Protein AF-A0AAN9I7D6-F1 (afdb_monomer_lite)

Sequence (116 aa):
MLSGSSYLPHPDKEETGGEEAHFICTEEQAIGVADGVGGWADVGVNAGLFAQEPISNSVRAVQEEPKGSFNPARVLEKAHSSTKAKGSSTACIVAILDKQNSLAICKPNQREEEEP

Secondary structure (DSSP, 8-state):
----------GGGTTTT-SEEEEEETTTTEEEEEEE-GGGGGGT--HHHHHHHHHHHHHHHHHHSPTT---HHHHHHHHHHT--SSEEEEEEEEEEETTTTEEEEE--SS-EEE--

pLDDT: mean 89.28, std 8.31, range [56.12, 97.06]

InterPro domains:
  IPR036457 PPM-type phosphatase-like domain superfamily [SSF81606] (18-100)
  IPR039123 Protein phosphatase PTC7 homolog [PTHR12320] (1-105)

Structure (mmCIF, N/CA/C/O backbone):
data_AF-A0AAN9I7D6-F1
#
_entry.id   AF-A0AAN9I7D6-F1
#
loop_
_atom_site.group_PDB
_atom_site.id
_atom_site.type_symbol
_atom_site.label_atom_id
_atom_site.label_alt_id
_atom_site.label_comp_id
_atom_site.label_asym_id
_atom_site.label_entity_id
_atom_site.label_seq_id
_atom_site.pdbx_PDB_ins_code
_atom_site.Cartn_x
_atom_site.Cartn_y
_atom_site.Cartn_z
_atom_site.occupancy
_atom_site.B_iso_or_equiv
_atom_site.auth_seq_id
_atom_site.auth_comp_id
_atom_site.auth_asym_id
_atom_site.auth_atom_id
_atom_site.pdbx_PDB_model_num
ATOM 1 N N . MET A 1 1 ? -12.207 -10.168 13.270 1.00 73.50 1 MET A N 1
ATOM 2 C CA . MET A 1 1 ? -12.358 -10.316 11.805 1.00 73.50 1 MET A CA 1
ATOM 3 C C . MET A 1 1 ? -11.516 -11.502 11.350 1.00 73.50 1 MET A C 1
ATOM 5 O O . MET A 1 1 ? -10.372 -11.584 11.773 1.00 73.50 1 MET A O 1
ATOM 9 N N . LEU A 1 2 ? -12.070 -12.425 10.561 1.00 86.06 2 LEU A N 1
ATOM 10 C CA . LEU A 1 2 ? -11.294 -13.447 9.846 1.00 86.06 2 LEU A CA 1
ATOM 11 C C . LEU A 1 2 ? -11.131 -12.958 8.405 1.00 86.06 2 LEU A C 1
ATOM 13 O O . LEU A 1 2 ? -12.135 -12.652 7.764 1.00 86.06 2 LEU A O 1
ATOM 17 N N . SER A 1 3 ? -9.892 -12.860 7.929 1.00 89.81 3 SER A N 1
ATOM 18 C CA . SER A 1 3 ? -9.558 -12.273 6.626 1.00 89.81 3 SER A CA 1
ATOM 19 C C . SER A 1 3 ? -8.534 -13.139 5.899 1.00 89.81 3 SER A C 1
ATOM 21 O O . SER A 1 3 ? -7.730 -13.815 6.538 1.00 89.81 3 SER A O 1
ATOM 23 N N . GLY A 1 4 ? -8.550 -13.093 4.569 1.00 93.06 4 GLY A N 1
ATOM 24 C CA . GLY A 1 4 ? -7.572 -13.753 3.711 1.00 93.06 4 GLY A CA 1
ATOM 25 C C . GLY A 1 4 ? -7.341 -12.947 2.438 1.00 93.06 4 GLY A C 1
ATOM 26 O O . GLY A 1 4 ? -8.160 -12.099 2.080 1.00 93.06 4 GLY A O 1
ATOM 27 N N . SER A 1 5 ? -6.222 -13.206 1.774 1.00 93.69 5 SER A N 1
ATOM 28 C CA . SER A 1 5 ? -5.809 -12.543 0.538 1.00 93.69 5 SER A CA 1
ATOM 29 C C . SER A 1 5 ? -5.165 -13.548 -0.416 1.00 93.69 5 SER A C 1
ATOM 31 O O . SER A 1 5 ? -4.700 -14.613 -0.007 1.00 93.69 5 SER A O 1
ATOM 33 N N . SER A 1 6 ? -5.181 -13.226 -1.706 1.00 93.00 6 SER A N 1
ATOM 34 C CA . SER A 1 6 ? -4.555 -14.019 -2.761 1.00 93.00 6 SER A CA 1
ATOM 35 C C . SER A 1 6 ? -4.153 -13.097 -3.908 1.00 93.00 6 SER A C 1
ATOM 37 O O . SER A 1 6 ? -4.855 -12.124 -4.184 1.00 93.00 6 SER A O 1
ATOM 39 N N . TYR A 1 7 ? -3.038 -13.423 -4.559 1.00 88.81 7 TYR A N 1
ATOM 40 C CA . TYR A 1 7 ? -2.521 -12.733 -5.735 1.00 88.81 7 TYR A CA 1
ATOM 41 C C . TYR A 1 7 ? -2.336 -13.721 -6.871 1.00 88.81 7 TYR A C 1
ATOM 43 O O . TYR A 1 7 ? -1.783 -14.800 -6.668 1.00 88.81 7 TYR A O 1
ATOM 51 N N . LEU A 1 8 ? -2.779 -13.329 -8.061 1.00 89.62 8 LEU A N 1
ATOM 52 C CA . LEU A 1 8 ? -2.583 -14.068 -9.302 1.00 89.62 8 LEU A CA 1
ATOM 53 C C . LEU A 1 8 ? -2.031 -13.077 -10.334 1.00 89.62 8 LEU A C 1
ATOM 55 O O . LEU A 1 8 ? -2.814 -12.528 -11.112 1.00 89.62 8 LEU A O 1
ATOM 59 N N . PRO A 1 9 ? -0.720 -12.770 -10.281 1.00 87.69 9 PRO A N 1
ATOM 60 C CA . PRO A 1 9 ? -0.124 -11.774 -11.160 1.00 87.69 9 PRO A CA 1
ATOM 61 C C . PRO A 1 9 ? -0.225 -12.211 -12.623 1.00 87.69 9 PRO A C 1
ATOM 63 O O . PRO A 1 9 ? -0.294 -13.402 -12.941 1.00 87.69 9 PRO A O 1
ATOM 66 N N . HIS A 1 10 ? -0.206 -11.236 -13.531 1.00 85.00 10 HIS A N 1
ATOM 67 C CA . HIS A 1 10 ? -0.063 -11.526 -14.956 1.00 85.00 10 HIS A CA 1
ATOM 68 C C . HIS A 1 10 ? 1.247 -12.305 -15.203 1.00 85.00 10 HIS A C 1
ATOM 70 O O . HIS A 1 10 ? 2.251 -11.944 -14.585 1.00 85.00 10 HIS A O 1
ATOM 76 N N . PRO A 1 11 ? 1.291 -13.308 -16.108 1.00 88.62 11 PRO A N 1
ATOM 77 C CA . PRO A 1 11 ? 2.496 -14.112 -16.352 1.00 88.62 11 PRO A CA 1
ATOM 78 C C . PRO A 1 11 ? 3.759 -13.276 -16.604 1.00 88.62 11 PRO A C 1
ATOM 80 O O . PRO A 1 11 ? 4.802 -13.528 -16.014 1.00 88.62 11 PRO A O 1
ATOM 83 N N . ASP A 1 12 ? 3.634 -12.205 -17.391 1.00 86.31 12 ASP A N 1
ATOM 84 C CA . ASP A 1 12 ? 4.744 -11.288 -17.707 1.00 86.31 12 ASP A CA 1
ATOM 85 C C . ASP A 1 12 ? 5.298 -10.514 -16.492 1.00 86.31 12 ASP A C 1
ATOM 87 O O . ASP A 1 12 ? 6.336 -9.866 -16.592 1.00 86.31 12 ASP A O 1
ATOM 91 N N . LYS A 1 13 ? 4.599 -10.544 -15.352 1.00 84.88 13 LYS A N 1
ATOM 92 C CA . LYS A 1 13 ? 4.918 -9.806 -14.119 1.00 84.88 13 LYS A CA 1
ATOM 93 C C . LYS A 1 13 ? 5.196 -10.738 -12.937 1.00 84.88 13 LYS A C 1
ATOM 95 O O . LYS A 1 13 ? 5.377 -10.273 -11.812 1.00 84.88 13 LYS A O 1
ATOM 100 N N . GLU A 1 14 ? 5.221 -12.051 -13.166 1.00 87.06 14 GLU A N 1
ATOM 101 C CA . GLU A 1 14 ? 5.461 -13.045 -12.117 1.00 87.06 14 GLU A CA 1
ATOM 102 C C . GLU A 1 14 ? 6.871 -12.898 -11.527 1.00 87.06 14 GLU A C 1
ATOM 104 O O . GLU A 1 14 ? 7.033 -12.890 -10.307 1.00 87.06 14 GLU A O 1
ATOM 109 N N . GLU A 1 15 ? 7.880 -12.662 -12.375 1.00 84.25 15 GLU A N 1
ATOM 110 C CA . GLU A 1 15 ? 9.271 -12.473 -11.937 1.00 84.25 15 GLU A CA 1
ATOM 111 C C . GLU A 1 15 ? 9.471 -11.214 -11.077 1.00 84.25 15 GLU A C 1
ATOM 113 O O . GLU A 1 15 ? 10.375 -11.173 -10.242 1.00 84.25 15 GLU A O 1
ATOM 118 N N . THR A 1 16 ? 8.620 -10.194 -11.239 1.00 84.69 16 THR A N 1
ATOM 119 C CA . THR A 1 16 ? 8.660 -8.960 -10.437 1.00 84.69 16 THR A CA 1
ATOM 120 C C . THR A 1 16 ? 7.743 -9.010 -9.214 1.00 84.69 16 THR A C 1
ATOM 122 O O . THR A 1 16 ? 7.749 -8.067 -8.424 1.00 84.69 16 THR A O 1
ATOM 125 N N . GLY A 1 17 ? 6.974 -10.092 -9.045 1.00 84.44 17 GLY A N 1
ATOM 126 C CA . GLY A 1 17 ? 6.030 -10.278 -7.942 1.00 84.44 17 GLY A CA 1
ATOM 127 C C . GLY A 1 17 ? 4.671 -9.590 -8.120 1.00 84.44 17 GLY A C 1
ATOM 128 O O . GLY A 1 17 ? 3.935 -9.481 -7.143 1.00 84.44 17 GLY A O 1
ATOM 129 N N . GLY A 1 18 ? 4.323 -9.152 -9.336 1.00 91.69 18 GLY A N 1
ATOM 130 C CA . GLY A 1 18 ? 3.107 -8.381 -9.618 1.00 91.69 18 GLY A CA 1
ATOM 131 C C . GLY A 1 18 ? 3.240 -6.877 -9.359 1.00 91.69 18 GLY A C 1
ATOM 132 O O . GLY A 1 18 ? 4.324 -6.362 -9.077 1.00 91.69 18 GLY A O 1
ATOM 133 N N . GLU A 1 19 ? 2.123 -6.164 -9.491 1.00 94.50 19 GLU A N 1
ATOM 134 C CA . GLU A 1 19 ? 2.029 -4.708 -9.278 1.00 94.50 19 GLU A CA 1
ATOM 135 C C . GLU A 1 19 ? 1.112 -4.357 -8.101 1.00 94.50 19 GLU A C 1
ATOM 137 O O . GLU A 1 19 ? 0.962 -3.193 -7.735 1.00 94.50 19 GLU A O 1
ATOM 142 N N . GLU A 1 20 ? 0.514 -5.372 -7.485 1.00 94.75 20 GLU A N 1
ATOM 143 C CA . GLU A 1 20 ? -0.482 -5.242 -6.443 1.00 94.75 20 GLU A CA 1
ATOM 144 C C . GLU A 1 20 ? 0.128 -5.412 -5.045 1.00 94.75 20 GLU A C 1
ATOM 146 O O . GLU A 1 20 ? 1.034 -6.210 -4.806 1.00 94.75 20 GLU A O 1
ATOM 151 N N . ALA A 1 21 ? -0.424 -4.694 -4.071 1.00 95.81 21 ALA A N 1
ATOM 152 C CA . ALA A 1 21 ? -0.018 -4.757 -2.671 1.00 95.81 21 ALA A CA 1
ATOM 153 C C . ALA A 1 21 ? -1.244 -4.703 -1.749 1.00 95.81 21 ALA A C 1
ATOM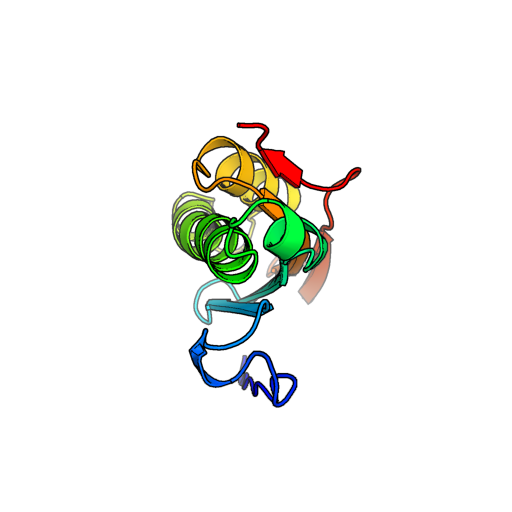 155 O O . ALA A 1 21 ? -2.295 -4.186 -2.119 1.00 95.81 21 ALA A O 1
ATOM 156 N N . HIS A 1 22 ? -1.145 -5.291 -0.558 1.00 96.69 22 HIS A N 1
ATOM 157 C CA . HIS A 1 22 ? -2.237 -5.326 0.410 1.00 96.69 22 HIS A CA 1
ATOM 158 C C . HIS A 1 22 ? -1.700 -5.381 1.835 1.00 96.69 22 HIS A C 1
ATOM 160 O O . HIS A 1 22 ? -0.588 -5.851 2.079 1.00 96.69 22 HIS A O 1
ATOM 166 N N . PHE A 1 23 ? -2.525 -4.955 2.785 1.00 95.94 23 PHE A N 1
ATOM 167 C CA . PHE A 1 23 ? -2.316 -5.243 4.196 1.00 95.94 23 PHE A CA 1
ATOM 168 C C . PHE A 1 23 ? -3.614 -5.726 4.835 1.00 95.94 23 PHE A C 1
ATOM 170 O O . PHE A 1 23 ? -4.709 -5.348 4.417 1.00 95.94 23 PHE A O 1
ATOM 177 N N . ILE A 1 24 ? -3.485 -6.530 5.889 1.00 94.94 24 ILE A N 1
ATOM 178 C CA . ILE A 1 24 ? -4.582 -6.908 6.782 1.00 94.94 24 ILE A CA 1
ATOM 179 C C . ILE A 1 24 ? -4.133 -6.569 8.203 1.00 94.94 24 ILE A C 1
ATOM 181 O O . ILE A 1 24 ? -3.181 -7.152 8.715 1.00 94.94 24 ILE A O 1
ATOM 185 N N . CYS A 1 25 ? -4.823 -5.632 8.845 1.00 91.81 25 CYS A N 1
ATOM 186 C CA . CYS A 1 25 ? -4.628 -5.277 10.244 1.00 91.81 25 CYS A CA 1
ATOM 187 C C . CYS A 1 25 ? -5.823 -5.792 11.051 1.00 91.81 25 CYS A C 1
ATOM 189 O O . CYS A 1 25 ? -6.906 -5.208 11.038 1.00 91.81 25 CYS A O 1
ATOM 191 N N . THR A 1 26 ? -5.642 -6.918 11.740 1.00 90.06 26 THR A N 1
ATOM 192 C CA . THR A 1 26 ? -6.715 -7.548 12.522 1.00 90.06 26 THR A CA 1
ATOM 193 C C . THR A 1 26 ? -7.072 -6.771 13.783 1.00 90.06 26 THR A C 1
ATOM 195 O O . THR A 1 26 ? -8.228 -6.819 14.192 1.00 90.06 26 THR A O 1
ATOM 198 N N . GLU A 1 27 ? -6.099 -6.078 14.383 1.00 88.00 27 GLU A N 1
ATOM 199 C CA . GLU A 1 27 ? -6.280 -5.305 15.620 1.00 88.00 27 GLU A CA 1
ATOM 200 C C . GLU A 1 27 ? -7.232 -4.126 15.414 1.00 88.00 27 GLU A C 1
ATOM 202 O O . GLU A 1 27 ? -8.168 -3.960 16.185 1.00 88.00 27 GLU A O 1
ATOM 207 N N . GLU A 1 28 ? -7.041 -3.374 14.328 1.00 89.44 28 GLU A N 1
ATOM 208 C CA . GLU A 1 28 ? -7.861 -2.202 13.991 1.00 89.44 28 GLU A CA 1
ATOM 209 C C . GLU A 1 28 ? -8.931 -2.516 12.928 1.00 89.44 28 GLU A C 1
ATOM 211 O O . GLU A 1 28 ? -9.537 -1.617 12.355 1.00 89.44 28 GLU A O 1
ATOM 216 N N . GLN A 1 29 ? -9.154 -3.803 12.630 1.00 91.56 29 GLN A N 1
ATOM 217 C CA . GLN A 1 29 ? -10.131 -4.282 11.643 1.00 91.56 29 GLN A CA 1
ATOM 218 C C . GLN A 1 29 ? -10.059 -3.552 10.291 1.00 91.56 29 GLN A C 1
ATOM 220 O O . GLN A 1 29 ? -11.078 -3.123 9.739 1.00 91.56 29 GLN A O 1
ATOM 225 N N . ALA A 1 30 ? -8.844 -3.430 9.757 1.00 93.12 30 ALA A N 1
ATOM 226 C CA . ALA A 1 30 ? -8.552 -2.671 8.551 1.00 93.12 30 ALA A CA 1
ATOM 227 C C . ALA A 1 30 ? -7.902 -3.534 7.469 1.00 93.12 30 ALA A C 1
ATOM 229 O O . ALA A 1 30 ? -7.074 -4.400 7.753 1.00 93.12 30 ALA A O 1
ATOM 230 N N . ILE A 1 31 ? -8.252 -3.272 6.216 1.00 95.81 31 ILE A N 1
ATOM 231 C CA . ILE A 1 31 ? -7.633 -3.875 5.038 1.00 95.81 31 ILE A CA 1
ATOM 232 C C . ILE A 1 31 ? -7.308 -2.753 4.063 1.00 95.81 31 ILE A C 1
ATOM 234 O O . ILE A 1 31 ? -8.151 -1.893 3.811 1.00 95.81 31 ILE A O 1
ATOM 238 N N . GLY A 1 32 ? -6.108 -2.775 3.499 1.00 95.94 32 GLY A N 1
ATOM 239 C CA . GLY A 1 32 ? -5.738 -1.902 2.392 1.00 95.94 32 GLY A CA 1
ATOM 240 C C . GLY A 1 32 ? -5.329 -2.708 1.180 1.00 95.94 32 GLY A C 1
ATOM 241 O O . GLY A 1 32 ? -4.770 -3.792 1.327 1.00 95.94 32 GLY A O 1
ATOM 242 N N . VAL A 1 33 ? -5.598 -2.167 -0.000 1.00 97.06 33 VAL A N 1
ATOM 243 C CA . VAL A 1 33 ? -5.128 -2.686 -1.285 1.00 97.06 33 VAL A CA 1
ATOM 244 C C . VAL A 1 33 ? -4.596 -1.541 -2.132 1.00 97.06 33 VAL A C 1
ATOM 246 O O . VAL A 1 33 ? -5.125 -0.430 -2.067 1.00 97.06 33 VAL A O 1
ATOM 249 N N . ALA A 1 34 ? -3.564 -1.816 -2.914 1.00 95.88 34 ALA A N 1
ATOM 250 C CA . ALA A 1 34 ? -3.037 -0.920 -3.924 1.00 95.88 34 ALA A CA 1
ATOM 251 C C . ALA A 1 34 ? -2.731 -1.699 -5.204 1.00 95.88 34 ALA A C 1
ATOM 253 O O . ALA A 1 34 ? -2.386 -2.879 -5.145 1.00 95.88 34 ALA A O 1
ATOM 254 N N . ASP A 1 35 ? -2.875 -1.025 -6.336 1.00 94.88 35 ASP A N 1
ATOM 255 C CA . ASP A 1 35 ? -2.621 -1.555 -7.676 1.00 94.88 35 ASP A CA 1
ATOM 256 C C . ASP A 1 35 ? -1.757 -0.547 -8.439 1.00 94.88 35 ASP A C 1
ATOM 258 O O . ASP A 1 35 ? -2.196 0.576 -8.728 1.00 94.88 35 ASP A O 1
ATOM 262 N N . GLY A 1 36 ? -0.494 -0.916 -8.650 1.00 94.62 36 GLY A N 1
ATOM 263 C CA . GLY A 1 36 ? 0.515 -0.118 -9.327 1.00 94.62 36 GLY A CA 1
ATOM 264 C C . GLY A 1 36 ? 0.197 0.079 -10.807 1.00 94.62 36 GLY A C 1
ATOM 265 O O . GLY A 1 36 ? -0.217 -0.826 -11.517 1.00 94.62 36 GLY A O 1
ATOM 266 N N . VAL A 1 37 ? 0.430 1.285 -11.319 1.00 94.69 37 VAL A N 1
ATOM 267 C CA . VAL A 1 37 ? 0.181 1.596 -12.731 1.00 94.69 37 VAL A CA 1
ATOM 268 C C . VAL A 1 37 ? 1.318 1.040 -13.592 1.00 94.69 37 VAL A C 1
ATOM 270 O O . VAL A 1 37 ? 2.392 1.633 -13.667 1.00 94.69 37 VAL A O 1
ATOM 273 N N . GLY A 1 38 ? 1.074 -0.058 -14.306 1.00 91.50 38 GLY A N 1
ATOM 274 C CA . GLY A 1 38 ? 2.101 -0.723 -15.121 1.00 91.50 38 GLY A CA 1
ATOM 275 C C . GLY A 1 38 ? 2.732 0.105 -16.250 1.00 91.50 38 GLY A C 1
ATOM 276 O O . GLY A 1 38 ? 3.801 -0.250 -16.734 1.00 91.50 38 GLY A O 1
ATOM 277 N N . GLY A 1 39 ? 2.149 1.248 -16.635 1.00 92.12 39 GLY A N 1
ATOM 278 C CA . GLY A 1 39 ? 2.763 2.173 -17.604 1.00 92.12 39 GLY A CA 1
ATOM 279 C C . GLY A 1 39 ? 4.132 2.718 -17.168 1.00 92.12 39 GLY A C 1
ATOM 280 O O . GLY A 1 39 ? 4.927 3.139 -18.001 1.00 92.12 39 GLY A O 1
ATOM 281 N N . TRP A 1 40 ? 4.457 2.656 -15.874 1.00 92.69 40 TRP A N 1
ATOM 282 C CA . TRP A 1 40 ? 5.781 3.019 -15.360 1.00 92.69 40 TRP A CA 1
ATOM 283 C C . TRP A 1 40 ? 6.904 2.071 -15.816 1.00 92.69 40 TRP A C 1
ATOM 285 O O . TRP A 1 40 ? 8.073 2.468 -15.824 1.00 92.69 40 TRP A O 1
ATOM 295 N N . ALA A 1 41 ? 6.569 0.860 -16.276 1.00 90.81 41 ALA A N 1
ATOM 296 C CA . ALA A 1 41 ? 7.541 -0.072 -16.841 1.00 90.81 41 ALA A CA 1
ATOM 297 C C . ALA A 1 41 ? 8.237 0.493 -18.094 1.00 90.81 41 ALA A C 1
ATOM 299 O O . ALA A 1 41 ? 9.425 0.236 -18.294 1.00 90.81 41 ALA A O 1
ATOM 300 N N . ASP A 1 42 ? 7.551 1.334 -18.879 1.00 91.31 42 ASP A N 1
ATOM 301 C CA . ASP A 1 42 ? 8.093 1.953 -20.100 1.00 91.31 42 ASP A CA 1
ATOM 302 C C . ASP A 1 42 ? 9.282 2.889 -19.817 1.00 91.31 42 ASP A C 1
ATOM 304 O O . ASP A 1 42 ? 10.126 3.121 -20.685 1.00 91.31 42 ASP A O 1
ATOM 308 N N . VAL A 1 43 ? 9.379 3.406 -18.588 1.00 92.62 43 VAL A N 1
ATOM 309 C CA . VAL A 1 43 ? 10.484 4.257 -18.112 1.00 92.62 43 VAL A CA 1
ATOM 310 C C . VAL A 1 43 ? 11.398 3.535 -17.115 1.00 92.62 43 VAL A C 1
ATOM 312 O O . VAL A 1 43 ? 12.204 4.167 -16.433 1.00 92.62 43 VAL A O 1
ATOM 315 N N . GLY A 1 44 ? 11.294 2.204 -17.026 1.00 91.25 44 GLY A N 1
ATOM 316 C CA . GLY A 1 44 ? 12.137 1.369 -16.168 1.00 91.25 44 GLY A CA 1
ATOM 317 C C . GLY A 1 44 ? 11.809 1.454 -14.674 1.00 91.25 44 GLY A C 1
ATOM 318 O O . GLY A 1 44 ? 12.657 1.122 -13.846 1.00 91.25 44 GLY A O 1
ATOM 319 N N . VAL A 1 45 ? 10.604 1.904 -14.313 1.00 92.94 45 VAL A N 1
ATOM 320 C CA . VAL A 1 45 ? 10.141 1.997 -12.923 1.00 92.94 45 VAL A CA 1
ATOM 321 C C . VAL A 1 45 ? 9.226 0.813 -12.605 1.00 92.94 45 VAL A 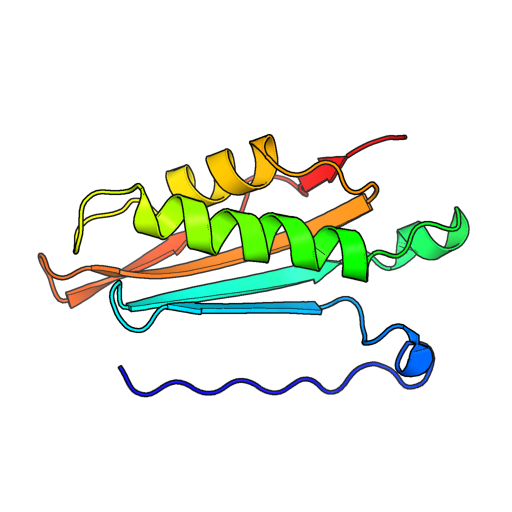C 1
ATOM 323 O O . VAL A 1 45 ? 8.248 0.557 -13.301 1.00 92.94 45 VAL A O 1
ATOM 326 N N . ASN A 1 46 ? 9.534 0.082 -11.531 1.00 91.88 46 ASN A N 1
ATOM 327 C CA . ASN A 1 46 ? 8.713 -1.042 -11.082 1.00 91.88 46 ASN A CA 1
ATOM 328 C C . ASN A 1 46 ? 7.489 -0.530 -10.300 1.00 91.88 46 ASN A C 1
ATOM 330 O O . ASN A 1 46 ? 7.612 -0.106 -9.149 1.00 91.88 46 ASN A O 1
ATOM 334 N N . ALA A 1 47 ? 6.309 -0.614 -10.916 1.00 93.50 47 ALA A N 1
ATOM 335 C CA . ALA A 1 47 ? 5.047 -0.171 -10.325 1.00 93.50 47 ALA A CA 1
ATOM 336 C C . ALA A 1 47 ? 4.655 -0.941 -9.047 1.00 93.50 47 ALA A C 1
ATOM 338 O O . ALA A 1 47 ? 4.023 -0.369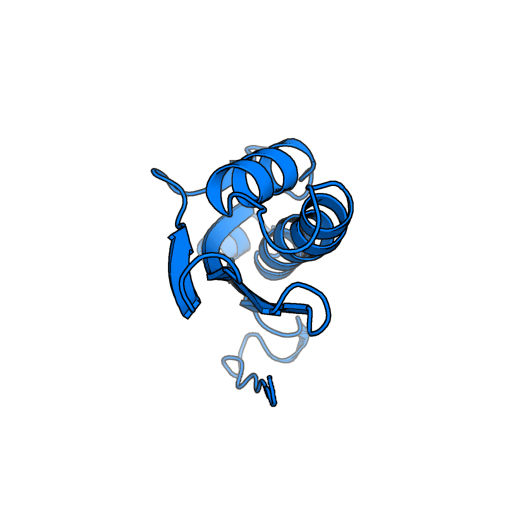 -8.158 1.00 93.50 47 ALA A O 1
ATOM 339 N N . GLY A 1 48 ? 5.086 -2.198 -8.903 1.00 94.06 48 GLY A N 1
ATOM 340 C CA . GLY A 1 48 ? 4.882 -2.983 -7.686 1.00 94.06 48 GLY A CA 1
ATOM 341 C C . GLY A 1 48 ? 5.643 -2.429 -6.482 1.00 94.06 48 GLY A C 1
ATOM 342 O O . GLY A 1 48 ? 5.122 -2.461 -5.369 1.00 94.06 48 GLY A O 1
ATOM 343 N N . LEU A 1 49 ? 6.830 -1.841 -6.685 1.00 94.62 49 LEU A N 1
ATOM 344 C CA . LEU A 1 49 ? 7.556 -1.165 -5.600 1.00 94.62 49 LEU A CA 1
ATOM 345 C C . LEU A 1 49 ? 6.794 0.065 -5.109 1.00 94.62 49 LEU A C 1
ATOM 347 O O . LEU A 1 49 ? 6.706 0.278 -3.899 1.00 94.62 49 LEU A O 1
ATOM 351 N N . PHE A 1 50 ? 6.209 0.833 -6.037 1.00 94.44 50 PHE A N 1
ATOM 352 C CA . PHE A 1 50 ? 5.348 1.947 -5.662 1.00 94.44 50 PHE A CA 1
ATOM 353 C C . PHE A 1 50 ? 4.128 1.471 -4.891 1.00 94.44 50 PHE A C 1
ATOM 355 O O . PHE A 1 50 ? 3.843 2.058 -3.870 1.00 94.44 50 PHE A O 1
ATOM 362 N N . ALA A 1 51 ? 3.416 0.425 -5.319 1.00 95.19 51 ALA A N 1
ATOM 363 C CA . ALA A 1 51 ? 2.218 -0.042 -4.612 1.00 95.19 51 ALA A CA 1
ATOM 364 C C . ALA A 1 51 ? 2.519 -0.578 -3.196 1.00 95.19 51 ALA A C 1
ATOM 366 O O . ALA A 1 51 ? 1.729 -0.390 -2.267 1.00 95.19 51 ALA A O 1
ATOM 367 N N . GLN A 1 52 ? 3.670 -1.229 -3.006 1.00 95.44 52 GLN A N 1
ATOM 368 C CA . GLN A 1 52 ? 4.070 -1.819 -1.723 1.00 95.44 52 GLN A CA 1
ATOM 369 C C . GLN A 1 52 ? 4.359 -0.776 -0.635 1.00 95.44 52 GLN A C 1
ATOM 371 O O . GLN A 1 52 ? 4.034 -0.998 0.535 1.00 95.44 52 GLN A O 1
ATOM 376 N N . GLU A 1 53 ? 4.953 0.364 -0.987 1.00 95.62 53 GLU A N 1
ATOM 377 C CA . GLU A 1 53 ? 5.360 1.374 -0.008 1.00 95.62 53 GLU A CA 1
ATOM 378 C C . GLU A 1 53 ? 4.197 2.099 0.712 1.00 95.62 53 GLU A C 1
ATOM 380 O O . GLU A 1 53 ? 4.204 2.089 1.947 1.00 95.62 53 GLU A O 1
ATOM 385 N N . PRO A 1 54 ? 3.166 2.666 0.049 1.00 94.00 54 PRO A N 1
ATOM 386 C CA . PRO A 1 54 ? 2.015 3.269 0.708 1.00 94.00 54 PRO A CA 1
ATOM 387 C C . PRO A 1 54 ? 1.211 2.219 1.478 1.00 94.00 54 PRO A C 1
ATOM 389 O O . PRO A 1 54 ? 0.692 2.522 2.549 1.00 94.00 54 PRO A O 1
ATOM 392 N N . ILE A 1 55 ? 1.164 0.957 1.036 1.00 95.75 55 ILE A N 1
ATOM 393 C CA . ILE A 1 55 ? 0.557 -0.133 1.816 1.00 95.75 55 ILE A CA 1
ATOM 394 C C . ILE A 1 55 ? 1.327 -0.392 3.115 1.00 95.75 55 ILE A C 1
ATOM 396 O O . ILE A 1 55 ? 0.722 -0.451 4.186 1.00 95.75 55 ILE A O 1
ATOM 400 N N . SER A 1 56 ? 2.656 -0.472 3.057 1.00 95.62 56 SER A N 1
ATOM 401 C CA . SER A 1 56 ? 3.505 -0.614 4.245 1.00 95.62 56 SER A CA 1
ATOM 402 C C . SER A 1 56 ? 3.401 0.605 5.173 1.00 95.62 56 SER A C 1
ATOM 404 O O . SER A 1 56 ? 3.234 0.471 6.389 1.00 95.62 56 SER A O 1
ATOM 406 N N . ASN A 1 57 ? 3.425 1.815 4.610 1.00 96.19 57 ASN A N 1
ATOM 407 C CA . ASN A 1 57 ? 3.259 3.054 5.363 1.00 96.19 57 ASN A CA 1
ATOM 408 C C . ASN A 1 57 ? 1.860 3.160 5.992 1.00 96.19 57 ASN A C 1
ATOM 410 O O . ASN A 1 57 ? 1.741 3.685 7.100 1.00 96.19 57 ASN A O 1
ATOM 414 N N . SER A 1 58 ? 0.823 2.616 5.346 1.00 95.56 58 SER A N 1
ATOM 415 C CA . SER A 1 58 ? -0.539 2.560 5.888 1.00 95.56 58 SER A CA 1
ATOM 416 C C . SER A 1 58 ? -0.611 1.723 7.159 1.00 95.56 58 SER A C 1
ATOM 418 O O . SER A 1 58 ? -1.287 2.127 8.098 1.00 95.56 58 SER A O 1
ATOM 420 N N . VAL A 1 59 ? 0.123 0.608 7.249 1.00 94.19 59 VAL A N 1
ATOM 421 C CA . VAL A 1 59 ? 0.178 -0.202 8.481 1.00 94.19 59 VAL A CA 1
ATOM 422 C C . VAL A 1 59 ? 0.697 0.631 9.653 1.00 94.19 59 VAL A C 1
ATOM 424 O O . VAL A 1 59 ? 0.082 0.645 10.719 1.00 94.19 59 VAL A O 1
ATOM 427 N N . ARG A 1 60 ? 1.787 1.382 9.445 1.00 93.69 60 ARG A N 1
ATOM 428 C CA . ARG A 1 60 ? 2.330 2.297 10.462 1.00 93.69 60 ARG A CA 1
ATOM 429 C C . ARG A 1 60 ? 1.340 3.416 10.794 1.00 93.69 60 ARG A C 1
ATOM 431 O O . ARG A 1 60 ? 1.111 3.694 11.964 1.00 93.69 60 ARG A O 1
ATOM 438 N N . ALA A 1 61 ? 0.727 4.024 9.781 1.00 95.00 61 ALA A N 1
ATOM 439 C CA . ALA A 1 61 ? -0.219 5.118 9.972 1.00 95.00 61 ALA A CA 1
ATOM 440 C C . ALA A 1 61 ? -1.485 4.680 10.731 1.00 95.00 61 ALA A C 1
ATOM 442 O O . ALA A 1 61 ? -1.970 5.435 11.568 1.00 95.00 61 ALA A O 1
ATOM 443 N N . VAL A 1 62 ? -1.986 3.458 10.508 1.00 93.31 62 VAL A N 1
ATOM 444 C CA . VAL A 1 62 ? -3.089 2.871 11.291 1.00 93.31 62 VAL A CA 1
ATOM 445 C C . VAL A 1 62 ? -2.699 2.731 12.764 1.00 93.31 62 VAL A C 1
ATOM 447 O O . VAL A 1 62 ? -3.475 3.109 13.635 1.00 93.31 62 VAL A O 1
ATOM 450 N N . GLN A 1 63 ? -1.492 2.238 13.055 1.00 89.38 63 GLN A N 1
ATOM 451 C CA . GLN A 1 63 ? -1.013 2.036 14.431 1.00 89.38 63 GLN A CA 1
ATOM 452 C C . GLN A 1 63 ? -0.799 3.343 15.211 1.00 89.38 63 GLN A C 1
ATOM 454 O O . GLN A 1 63 ? -0.801 3.339 16.441 1.00 89.38 63 GLN A O 1
ATOM 459 N N . GLU A 1 64 ? -0.588 4.454 14.508 1.00 91.25 64 GLU A N 1
ATOM 460 C CA . GLU A 1 64 ? -0.407 5.784 15.097 1.00 91.25 64 GLU A CA 1
ATOM 461 C C . GLU A 1 64 ? -1.735 6.524 15.327 1.00 91.25 64 GLU A C 1
ATOM 463 O O . GLU A 1 64 ? -1.761 7.548 16.015 1.00 91.25 64 GLU A O 1
ATOM 468 N N . GLU A 1 65 ? -2.836 6.035 14.756 1.00 89.62 65 GLU A N 1
ATOM 469 C CA . GLU A 1 65 ? -4.165 6.592 14.974 1.00 89.62 65 GLU A CA 1
ATOM 470 C C . GLU A 1 65 ? -4.798 6.078 16.285 1.00 89.62 65 GLU A C 1
ATOM 472 O O . GLU A 1 65 ? -4.387 5.060 16.847 1.00 89.62 65 GLU A O 1
ATOM 477 N N . PRO A 1 66 ? -5.829 6.767 16.814 1.00 86.56 66 PRO A N 1
ATOM 478 C CA . PRO A 1 66 ? -6.552 6.292 17.987 1.00 86.56 66 PRO A CA 1
ATOM 479 C C . PRO A 1 66 ? -7.245 4.946 17.731 1.00 86.56 66 PRO A C 1
ATOM 481 O O . PRO A 1 66 ? -8.075 4.833 16.823 1.00 86.56 66 PRO A O 1
ATOM 484 N N . LYS A 1 67 ? -6.961 3.963 18.594 1.00 82.50 67 LYS A N 1
ATOM 485 C CA . LYS A 1 67 ? -7.536 2.611 18.519 1.00 82.50 67 LYS A CA 1
ATOM 486 C C . LYS A 1 67 ? -9.063 2.623 18.429 1.00 82.50 67 LYS A C 1
ATOM 488 O O . LYS A 1 67 ? -9.727 3.365 19.161 1.00 82.50 67 LYS A O 1
ATOM 493 N N . GLY A 1 68 ? -9.613 1.808 17.530 1.00 77.81 68 GLY A N 1
ATOM 494 C CA . GLY A 1 68 ? -11.059 1.633 17.329 1.00 77.81 68 GLY A CA 1
ATOM 495 C C . GLY A 1 68 ? -11.790 2.844 16.726 1.00 77.81 68 GLY A C 1
ATOM 496 O O . GLY A 1 68 ? -13.022 2.863 16.657 1.00 77.81 68 GLY A O 1
ATOM 497 N N . SER A 1 69 ? -11.073 3.900 16.318 1.00 81.25 69 SER A N 1
ATOM 498 C CA . SER A 1 69 ? -11.686 5.140 15.818 1.00 81.25 69 SER A CA 1
ATOM 499 C C . SER A 1 69 ? -10.786 5.917 14.848 1.00 81.25 69 SER A C 1
ATOM 501 O O . SER A 1 69 ? -10.830 7.152 14.841 1.00 81.25 69 SER A O 1
ATOM 503 N N . PHE A 1 70 ? -9.978 5.230 14.041 1.00 87.38 70 PHE A N 1
ATOM 504 C CA . PHE A 1 70 ? -9.116 5.892 13.063 1.00 87.38 70 PHE A CA 1
ATOM 505 C C . PHE A 1 70 ? -9.882 6.354 11.817 1.00 87.38 70 PHE A C 1
ATOM 507 O O . PHE A 1 70 ? -10.940 5.823 11.474 1.00 87.38 70 PHE A O 1
ATOM 514 N N . ASN A 1 71 ? -9.337 7.356 11.122 1.00 90.12 71 ASN A N 1
ATOM 515 C CA . ASN A 1 71 ? -9.886 7.841 9.857 1.00 90.12 71 ASN A CA 1
ATOM 516 C C . ASN A 1 71 ? -9.064 7.290 8.674 1.00 90.12 71 ASN A C 1
ATOM 518 O O . ASN A 1 71 ? -7.915 7.710 8.510 1.00 90.12 71 ASN A O 1
ATOM 522 N N . PRO A 1 72 ? -9.630 6.418 7.813 1.00 92.75 72 PRO A N 1
ATOM 523 C CA . PRO A 1 72 ? -8.911 5.858 6.668 1.00 92.75 72 PRO A CA 1
ATOM 524 C C . PRO A 1 72 ? -8.329 6.903 5.707 1.00 92.75 72 PRO A C 1
ATOM 526 O O . PRO A 1 72 ? -7.2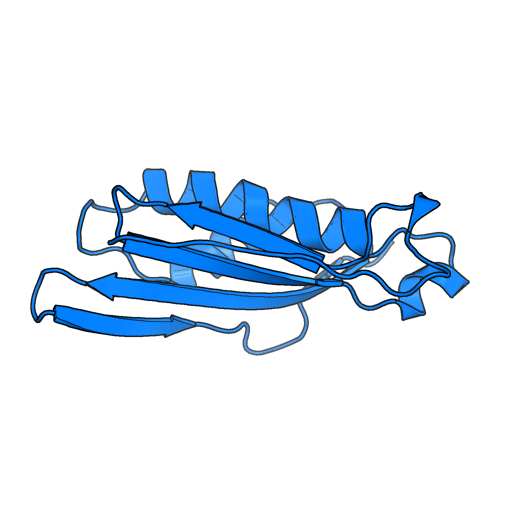90 6.650 5.108 1.00 92.75 72 PRO A O 1
ATOM 529 N N . ALA A 1 73 ? -8.941 8.087 5.591 1.00 92.50 73 ALA A N 1
ATOM 530 C CA . ALA A 1 73 ? -8.408 9.165 4.757 1.00 92.50 73 ALA A CA 1
ATOM 531 C C . ALA A 1 73 ? -7.106 9.749 5.314 1.00 92.50 73 ALA A C 1
ATOM 533 O O . ALA A 1 73 ? -6.176 9.990 4.555 1.00 92.50 73 ALA A O 1
ATOM 534 N N . ARG A 1 74 ? -7.007 9.908 6.641 1.00 93.19 74 ARG A N 1
ATOM 535 C CA . ARG A 1 74 ? -5.775 10.377 7.298 1.00 93.19 74 ARG A CA 1
ATOM 536 C C . ARG A 1 74 ? -4.662 9.340 7.207 1.00 93.19 74 ARG A C 1
ATOM 538 O O . ARG A 1 74 ? -3.501 9.701 7.044 1.00 93.19 74 ARG A O 1
ATOM 545 N N . VAL A 1 75 ? -5.022 8.059 7.307 1.00 94.94 75 VAL A N 1
ATOM 546 C CA . VAL A 1 75 ? -4.082 6.948 7.109 1.00 94.94 75 VAL A CA 1
ATOM 547 C C . VAL A 1 75 ? -3.513 6.990 5.700 1.00 94.94 75 VAL A C 1
ATOM 549 O O . VAL A 1 75 ? -2.297 6.960 5.548 1.00 94.94 75 VAL A O 1
ATOM 552 N N . LEU A 1 76 ? -4.380 7.101 4.692 1.00 93.69 76 LEU A N 1
ATOM 553 C CA . LEU A 1 76 ? -3.962 7.127 3.298 1.00 93.69 76 LEU A CA 1
ATOM 554 C C . LEU A 1 76 ? -3.109 8.365 2.979 1.00 93.69 76 LEU A C 1
ATOM 556 O O . LEU A 1 76 ? -2.026 8.225 2.429 1.00 93.69 76 LEU A O 1
ATOM 560 N N . GLU A 1 77 ? -3.529 9.555 3.416 1.00 93.50 77 GLU A N 1
ATOM 561 C CA . GLU A 1 77 ? -2.768 10.802 3.239 1.00 93.50 77 GLU A CA 1
ATOM 562 C C . GLU A 1 77 ? -1.364 10.709 3.854 1.00 93.50 77 GLU A C 1
ATOM 564 O O . GLU A 1 77 ? -0.371 11.059 3.216 1.00 93.50 77 GLU A O 1
ATOM 569 N N . LYS A 1 78 ? -1.259 10.177 5.078 1.00 94.69 78 LYS A N 1
ATOM 570 C CA . LYS A 1 78 ? 0.028 9.988 5.758 1.00 94.69 78 LYS A CA 1
ATOM 571 C C . LYS A 1 78 ? 0.890 8.918 5.091 1.00 94.69 78 LYS A C 1
ATOM 573 O O . LYS A 1 78 ? 2.120 9.027 5.071 1.00 94.69 78 LYS A O 1
ATOM 578 N N . ALA A 1 79 ? 0.258 7.858 4.596 1.00 94.88 79 ALA A N 1
ATOM 579 C CA . ALA A 1 79 ? 0.941 6.790 3.894 1.00 94.88 79 ALA A CA 1
ATOM 580 C C . ALA A 1 79 ? 1.548 7.294 2.585 1.00 94.88 79 ALA A C 1
ATOM 582 O O . ALA A 1 79 ? 2.736 7.072 2.340 1.00 94.88 79 ALA A O 1
ATOM 583 N N . HIS A 1 80 ? 0.761 8.045 1.818 1.00 92.56 80 HIS A N 1
ATOM 584 C CA . HIS A 1 80 ? 1.186 8.712 0.600 1.00 92.56 80 HIS A CA 1
ATOM 585 C C . HIS A 1 80 ? 2.326 9.698 0.871 1.00 92.56 80 HIS A C 1
ATOM 587 O O . HIS A 1 80 ? 3.404 9.544 0.312 1.00 92.56 80 HIS A O 1
ATOM 593 N N . SER A 1 81 ? 2.178 10.609 1.842 1.00 93.12 81 SER A N 1
ATOM 594 C CA . SER A 1 81 ? 3.222 11.597 2.172 1.00 93.12 81 SER A CA 1
ATOM 595 C C . SER A 1 81 ? 4.545 10.982 2.653 1.00 93.12 81 SER A C 1
ATOM 597 O O . SER A 1 81 ? 5.559 11.670 2.752 1.00 93.12 81 SER A O 1
ATOM 599 N N . SER A 1 82 ? 4.518 9.712 3.064 1.00 94.19 82 SER A N 1
ATOM 600 C CA . SER A 1 82 ? 5.694 8.961 3.512 1.00 94.19 82 SER A CA 1
ATOM 601 C C . SER A 1 82 ? 6.321 8.109 2.403 1.00 94.19 82 SER A C 1
ATOM 603 O O . SER A 1 82 ? 7.370 7.510 2.644 1.00 94.19 82 SER A O 1
ATOM 605 N N . THR A 1 83 ? 5.674 8.017 1.241 1.00 94.38 83 THR A N 1
ATOM 606 C CA . THR A 1 83 ? 6.099 7.213 0.092 1.00 94.38 83 THR A CA 1
ATOM 607 C C . THR A 1 83 ? 7.151 7.974 -0.707 1.00 94.38 83 THR A C 1
ATOM 609 O O . THR A 1 83 ? 7.083 9.191 -0.844 1.00 94.38 83 THR A O 1
ATOM 612 N N . LYS A 1 84 ? 8.185 7.268 -1.164 1.00 94.62 84 LYS A N 1
ATOM 613 C CA . LYS A 1 84 ? 9.330 7.837 -1.894 1.00 94.62 84 LYS A CA 1
ATOM 614 C C . LYS A 1 84 ? 9.667 7.060 -3.157 1.00 94.62 84 LYS A C 1
ATOM 616 O O . LYS A 1 84 ? 10.474 7.519 -3.966 1.00 94.62 84 LYS A O 1
ATOM 621 N N . ALA A 1 85 ? 9.129 5.855 -3.284 1.00 94.00 85 ALA A N 1
ATOM 622 C CA . ALA A 1 85 ? 9.176 5.060 -4.481 1.00 94.00 85 ALA A CA 1
ATOM 623 C C . ALA A 1 85 ? 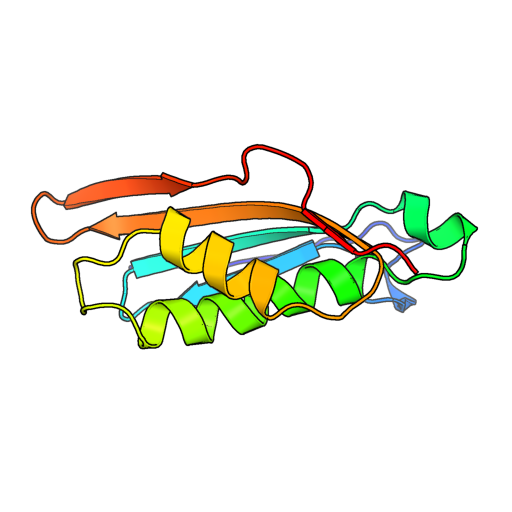8.619 5.897 -5.622 1.00 94.00 85 ALA A C 1
ATOM 625 O O . ALA A 1 85 ? 7.652 6.639 -5.473 1.00 94.00 85 ALA A O 1
ATOM 626 N N . LYS A 1 86 ? 9.265 5.767 -6.771 1.00 94.06 86 LYS A N 1
ATOM 627 C CA . LYS A 1 86 ? 8.795 6.383 -8.001 1.00 94.06 86 LYS A CA 1
ATOM 628 C C . LYS A 1 86 ? 7.668 5.543 -8.549 1.00 94.06 86 LYS A C 1
ATOM 630 O O . LYS A 1 86 ? 7.750 4.313 -8.502 1.00 94.06 86 LYS A O 1
ATOM 635 N N . GLY A 1 87 ? 6.666 6.193 -9.108 1.00 94.31 87 GLY A N 1
ATOM 636 C CA . GLY A 1 87 ? 5.565 5.490 -9.728 1.00 94.31 87 GLY A CA 1
ATOM 637 C C . GLY A 1 87 ? 4.225 6.077 -9.358 1.00 94.31 87 GLY A C 1
ATOM 638 O O . GLY A 1 87 ? 4.110 7.206 -8.890 1.00 94.31 87 GLY A O 1
ATOM 639 N N . SER A 1 88 ? 3.200 5.270 -9.581 1.00 94.69 88 SER A N 1
ATOM 640 C CA . SER A 1 88 ? 1.861 5.600 -9.143 1.00 94.69 88 SER A CA 1
ATOM 641 C C . SER A 1 88 ? 1.037 4.356 -8.907 1.00 94.69 88 SER A C 1
ATOM 643 O O . SER A 1 88 ? 1.286 3.329 -9.541 1.00 94.69 88 SER A O 1
ATOM 645 N N . SER A 1 89 ? 0.013 4.456 -8.070 1.00 94.69 89 SER A N 1
ATOM 646 C CA . SER A 1 89 ? -0.956 3.380 -7.872 1.00 94.69 89 SER A CA 1
ATOM 647 C C . SER A 1 89 ? -2.361 3.925 -7.645 1.00 94.69 89 SER A C 1
ATOM 649 O O . SER A 1 89 ? -2.569 5.099 -7.327 1.00 94.69 89 SER A O 1
ATOM 651 N N . THR A 1 90 ? -3.353 3.057 -7.826 1.00 93.81 90 THR A N 1
ATOM 652 C CA . THR A 1 90 ? -4.624 3.223 -7.120 1.00 93.81 90 THR A CA 1
ATOM 653 C C . THR A 1 90 ? -4.489 2.618 -5.726 1.00 93.81 90 THR A C 1
ATOM 655 O O . THR A 1 90 ? -3.762 1.645 -5.553 1.00 93.81 90 THR A O 1
ATOM 658 N N . ALA A 1 91 ? -5.198 3.166 -4.740 1.00 94.69 91 ALA A N 1
ATOM 659 C CA . ALA A 1 91 ? -5.208 2.642 -3.379 1.00 94.69 91 ALA A CA 1
ATOM 660 C C . ALA A 1 91 ? -6.621 2.684 -2.784 1.00 94.69 91 ALA A C 1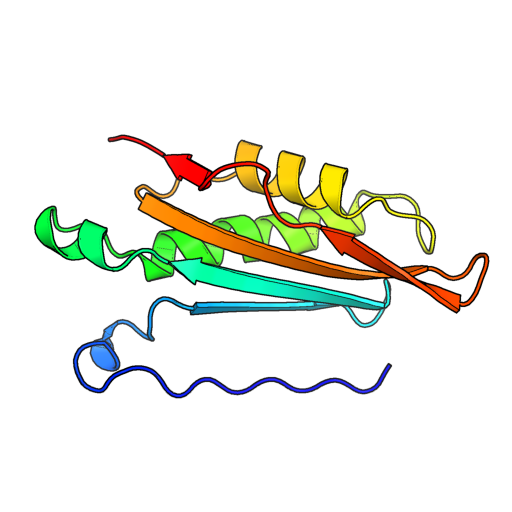
ATOM 662 O O . ALA A 1 91 ? -7.447 3.534 -3.126 1.00 94.69 91 ALA A O 1
ATOM 663 N N . CYS A 1 92 ? -6.923 1.747 -1.892 1.00 95.81 92 CYS A N 1
ATOM 664 C CA . CYS A 1 92 ? -8.178 1.712 -1.157 1.00 95.81 92 CYS A CA 1
ATOM 665 C C . CYS A 1 92 ? -7.949 1.145 0.240 1.00 95.81 92 CYS A C 1
ATOM 667 O O . CYS A 1 92 ? -7.371 0.070 0.378 1.00 95.81 92 CYS A O 1
ATOM 669 N N . ILE A 1 93 ? -8.470 1.822 1.262 1.00 95.69 93 ILE A N 1
ATOM 670 C CA . ILE A 1 93 ? -8.485 1.337 2.646 1.00 95.69 93 ILE A CA 1
ATOM 671 C C . ILE A 1 93 ? -9.931 1.153 3.088 1.00 95.69 93 ILE A C 1
ATOM 673 O O . ILE A 1 93 ? -10.774 2.029 2.892 1.00 95.69 93 ILE A O 1
ATOM 677 N N . VAL A 1 94 ? -10.207 0.007 3.698 1.00 94.00 94 VAL A N 1
ATOM 678 C CA . VAL A 1 94 ? -11.491 -0.357 4.287 1.00 94.00 94 VAL A CA 1
ATOM 679 C C . VAL A 1 94 ? -11.282 -0.645 5.767 1.00 94.00 94 VAL A C 1
ATOM 681 O O . VAL A 1 94 ? -10.361 -1.374 6.125 1.00 94.00 94 VAL A O 1
ATOM 684 N N . ALA A 1 95 ? -12.137 -0.094 6.623 1.00 92.62 95 ALA A N 1
ATOM 685 C CA . ALA A 1 95 ? -12.067 -0.264 8.070 1.00 92.62 95 ALA A CA 1
ATOM 686 C C . ALA A 1 95 ? -13.453 -0.495 8.674 1.00 92.62 95 ALA A C 1
ATOM 688 O O . ALA A 1 95 ? -14.426 0.136 8.254 1.00 92.62 95 ALA A O 1
ATOM 689 N N . ILE A 1 96 ? -13.539 -1.366 9.678 1.00 89.69 96 ILE A N 1
ATOM 690 C CA . ILE A 1 96 ? -14.739 -1.521 10.508 1.00 89.69 96 ILE A CA 1
ATOM 691 C C . ILE A 1 96 ? -14.531 -0.697 11.780 1.00 89.69 96 ILE A C 1
ATOM 693 O O . ILE A 1 96 ? -13.580 -0.939 12.513 1.00 89.69 96 ILE A O 1
ATOM 697 N N . LEU A 1 97 ? -15.404 0.282 12.034 1.00 83.81 97 LEU A N 1
ATOM 698 C CA . LEU A 1 97 ? -15.291 1.185 13.181 1.00 83.81 97 LEU A CA 1
ATOM 699 C C . LEU A 1 97 ? -16.210 0.748 14.332 1.00 83.81 97 LEU A C 1
ATOM 701 O O . LEU A 1 97 ? -17.425 0.592 14.158 1.00 83.81 97 LEU A O 1
ATOM 705 N N . ASP A 1 98 ? -15.637 0.636 15.533 1.00 75.00 98 ASP A N 1
ATOM 706 C CA . ASP A 1 98 ? -16.300 0.083 16.725 1.00 75.00 98 ASP A CA 1
ATOM 707 C C . ASP A 1 98 ? -17.533 0.870 17.165 1.00 75.00 98 ASP A C 1
ATOM 709 O O . ASP A 1 98 ? -18.500 0.309 17.677 1.00 75.00 98 ASP A O 1
ATOM 713 N N . LYS A 1 99 ? -17.536 2.190 16.954 1.00 64.69 99 LYS A N 1
ATOM 714 C CA . LYS A 1 99 ? -18.561 3.076 17.526 1.00 64.69 99 LYS A CA 1
ATOM 715 C C . LYS A 1 99 ? -19.972 2.842 16.982 1.00 64.69 99 LYS A C 1
ATOM 717 O O . LYS A 1 99 ? -20.905 3.381 17.568 1.00 64.69 99 LYS A O 1
ATOM 722 N N . GLN A 1 100 ? -20.135 2.076 15.901 1.00 64.31 100 GLN A N 1
ATOM 723 C CA . GLN A 1 100 ? -21.430 1.784 15.267 1.00 64.31 100 GLN A CA 1
ATOM 724 C C . GLN A 1 100 ? -21.432 0.507 14.405 1.00 64.31 100 GLN A C 1
ATOM 726 O O . GLN A 1 100 ? -22.386 0.290 13.658 1.00 64.31 100 GLN A O 1
ATOM 731 N N . ASN A 1 101 ? -20.381 -0.322 14.467 1.00 76.56 101 ASN A N 1
ATOM 732 C CA . ASN A 1 101 ? -20.177 -1.436 13.533 1.00 76.56 101 ASN A CA 1
ATOM 733 C C . ASN A 1 101 ? -20.276 -0.974 12.061 1.00 76.56 101 ASN A C 1
ATOM 735 O O . ASN A 1 101 ? -20.858 -1.648 11.207 1.00 76.56 101 ASN A O 1
ATOM 739 N N . SER A 1 102 ? -19.767 0.232 11.794 1.00 85.81 102 SER A N 1
ATOM 740 C CA . SER A 1 102 ? -19.874 0.914 10.508 1.00 85.81 102 SER A CA 1
ATOM 741 C C . SER A 1 102 ? -18.660 0.623 9.630 1.00 85.81 102 SER A C 1
ATOM 743 O O . SER A 1 102 ? -17.552 0.421 10.123 1.00 85.81 102 SER A O 1
ATOM 745 N N . LEU A 1 103 ? -18.875 0.602 8.314 1.00 89.31 103 LEU A N 1
ATOM 746 C CA . LEU A 1 103 ? -17.822 0.408 7.322 1.00 89.31 103 LEU A CA 1
ATOM 747 C C . LEU A 1 103 ? -17.348 1.769 6.806 1.00 89.31 103 LEU A C 1
ATOM 749 O O . LEU A 1 103 ? -18.130 2.510 6.211 1.00 89.31 103 LEU A O 1
ATOM 753 N N . ALA A 1 104 ? -16.072 2.083 7.005 1.00 91.25 104 ALA A N 1
ATOM 754 C CA . ALA A 1 104 ? -15.420 3.241 6.410 1.00 91.25 104 ALA A CA 1
ATOM 755 C C . ALA A 1 104 ? -14.571 2.793 5.217 1.00 91.25 104 ALA A C 1
ATOM 757 O O . ALA A 1 104 ? -13.805 1.837 5.318 1.00 91.25 104 ALA A O 1
ATOM 758 N N . ILE A 1 105 ? -14.707 3.487 4.088 1.00 92.62 105 ILE A N 1
ATOM 759 C CA . ILE A 1 105 ? -13.954 3.219 2.860 1.00 92.62 105 ILE A CA 1
ATOM 760 C C . ILE A 1 105 ? -13.308 4.527 2.422 1.00 92.62 105 ILE A C 1
ATOM 762 O O . ILE A 1 105 ? -13.992 5.546 2.323 1.00 92.62 105 ILE A O 1
ATOM 766 N N . CYS A 1 106 ? -12.012 4.501 2.138 1.00 93.50 106 CYS A N 1
ATOM 767 C CA . CYS A 1 106 ? -11.301 5.625 1.548 1.00 93.50 106 CYS A CA 1
ATOM 768 C C . CYS A 1 106 ? -10.536 5.183 0.306 1.00 93.50 106 CYS A C 1
ATOM 770 O O . CYS A 1 106 ? -9.935 4.111 0.279 1.00 93.50 106 CYS A O 1
ATOM 772 N N . LYS A 1 107 ? -10.576 6.043 -0.708 1.00 90.00 107 LYS A N 1
ATOM 773 C CA . LYS A 1 107 ? -9.756 6.006 -1.916 1.00 90.00 107 LYS A CA 1
ATOM 774 C C . LYS A 1 107 ? -9.194 7.415 -2.115 1.00 90.00 107 LYS A C 1
ATOM 776 O O . LYS A 1 107 ? -9.875 8.369 -1.719 1.00 90.00 107 LYS A O 1
ATOM 781 N N . PRO A 1 108 ? -8.005 7.572 -2.703 1.00 78.81 108 PRO A N 1
ATOM 782 C CA . PRO A 1 108 ? -7.445 8.891 -2.933 1.00 78.81 108 PRO A CA 1
ATOM 783 C C . PRO A 1 108 ? -8.282 9.628 -3.991 1.00 78.81 108 PRO A C 1
ATOM 785 O O . PRO A 1 108 ? -8.863 9.015 -4.889 1.00 78.81 108 PRO A O 1
ATOM 788 N N . ASN A 1 109 ? -8.383 10.955 -3.872 1.00 65.50 109 ASN A N 1
ATOM 789 C CA . ASN A 1 109 ? -9.163 11.781 -4.807 1.00 65.50 109 ASN A CA 1
ATOM 790 C C . ASN A 1 109 ? -8.531 11.856 -6.209 1.00 65.50 109 ASN A C 1
ATOM 792 O O . ASN A 1 109 ? -9.213 12.226 -7.164 1.00 65.50 109 ASN A O 1
ATOM 796 N N . GLN A 1 110 ? -7.243 11.529 -6.331 1.00 64.50 110 GLN A N 1
ATOM 797 C CA . GLN A 1 110 ? -6.484 11.436 -7.578 1.00 64.50 110 GLN A CA 1
ATOM 798 C C . GLN A 1 110 ? -5.509 10.255 -7.492 1.00 64.50 110 GLN A C 1
ATOM 800 O O . GLN A 1 110 ? -5.341 9.680 -6.418 1.00 64.50 110 GLN A O 1
ATOM 805 N N . ARG A 1 111 ? -4.905 9.860 -8.621 1.00 65.62 111 ARG A N 1
ATOM 806 C CA . ARG A 1 111 ? -3.815 8.875 -8.594 1.00 65.62 111 ARG A CA 1
ATOM 807 C C . ARG A 1 111 ? -2.663 9.453 -7.777 1.00 65.62 111 ARG A C 1
ATOM 809 O O . ARG A 1 111 ? -2.323 10.619 -7.941 1.00 65.62 111 ARG A O 1
ATOM 816 N N . GLU A 1 112 ? -2.128 8.642 -6.876 1.00 68.50 112 GLU A N 1
ATOM 817 C CA . GLU A 1 112 ? -0.939 8.982 -6.102 1.00 68.50 112 GLU A CA 1
ATOM 818 C C . GLU A 1 112 ? 0.255 8.795 -7.032 1.00 68.50 112 GLU A C 1
ATOM 820 O O . GLU A 1 112 ? 0.514 7.660 -7.425 1.00 68.50 112 GLU A O 1
ATOM 825 N N . GLU A 1 113 ? 0.889 9.886 -7.462 1.00 77.00 113 GLU A N 1
ATOM 826 C CA . GLU A 1 113 ? 1.971 9.898 -8.453 1.00 77.00 113 GLU A CA 1
ATOM 827 C C . GLU A 1 113 ? 3.207 10.581 -7.862 1.00 77.00 113 GLU A C 1
ATOM 829 O O . GLU A 1 113 ? 3.159 11.767 -7.541 1.00 77.00 113 GLU A O 1
ATOM 834 N N . GLU A 1 114 ? 4.320 9.853 -7.799 1.00 79.12 114 GLU A N 1
ATOM 835 C CA . GLU A 1 114 ? 5.622 10.403 -7.425 1.00 79.12 114 GLU A CA 1
ATOM 836 C C . GLU A 1 114 ? 6.507 10.462 -8.669 1.00 79.12 114 GLU A C 1
ATOM 838 O O . GLU A 1 114 ? 7.021 9.446 -9.161 1.00 79.12 114 GLU A O 1
ATOM 843 N N . GLU A 1 115 ? 6.636 11.679 -9.200 1.00 70.75 115 GLU A N 1
ATOM 844 C CA . GLU A 1 115 ? 7.434 11.985 -10.384 1.00 70.75 115 GLU A CA 1
ATOM 845 C C . GLU A 1 115 ? 8.956 11.869 -10.126 1.00 70.75 115 GLU A C 1
ATOM 847 O O . GLU A 1 115 ? 9.412 11.966 -8.982 1.00 70.75 115 GLU A O 1
ATOM 852 N N . PRO A 1 116 ? 9.758 11.597 -11.176 1.00 56.12 116 PRO A N 1
ATOM 853 C CA . PRO A 1 116 ? 11.186 11.296 -11.057 1.00 56.12 116 PRO A CA 1
ATOM 854 C C . PRO A 1 116 ? 12.099 12.429 -10.573 1.00 56.12 116 PRO A C 1
ATOM 856 O O . PRO A 1 116 ? 11.833 13.616 -10.847 1.00 56.12 116 PRO A O 1
#

Foldseek 3Di:
DDDDDDDDADPVCVVVVHLKDKDADPQQQKIKIKGFDCVCVVVPARRNLQRHQLRVQLVVLSVPAPRLDGASVSSSVRSLVRGDGAGWIWMKMWGQHPVPSDIHIDTDPDISGDHD

Organism: Crotalaria pallida (NCBI:txid3830)

Radius of gyration: 14.39 Å; chains: 1; bounding box: 34×26×39 Å